Protein AF-A0A0B2AL92-F1 (afdb_monomer)

InterPro domains:
  IPR025329 Protein of unknown function DUF4235 [PF14019] (6-80)

Structure (mmCIF, N/CA/C/O backbone):
data_AF-A0A0B2AL92-F1
#
_entry.id   AF-A0A0B2AL92-F1
#
loop_
_atom_site.group_PDB
_atom_site.id
_atom_site.type_symbol
_atom_site.label_atom_id
_atom_site.label_alt_id
_atom_site.label_comp_id
_atom_site.label_asym_id
_atom_site.label_entity_id
_atom_site.label_seq_id
_atom_site.pdbx_PDB_ins_code
_atom_site.Cartn_x
_atom_site.Cartn_y
_atom_site.Cartn_z
_atom_site.occupancy
_atom_site.B_iso_or_equiv
_atom_site.auth_seq_id
_atom_site.auth_comp_id
_atom_site.auth_asym_id
_atom_site.auth_atom_id
_atom_site.pdbx_PDB_model_num
ATOM 1 N N . MET A 1 1 ? -17.251 -14.942 18.601 1.00 54.91 1 MET A N 1
ATOM 2 C CA . MET A 1 1 ? -17.179 -13.788 17.678 1.00 54.91 1 MET A CA 1
ATOM 3 C C . MET A 1 1 ? -16.938 -14.273 16.247 1.00 54.91 1 MET A C 1
ATOM 5 O O . MET A 1 1 ? -15.815 -14.532 15.840 1.00 54.91 1 MET A O 1
ATOM 9 N N . THR A 1 2 ? -18.052 -14.504 15.553 1.00 61.31 2 THR A N 1
ATOM 10 C CA . THR A 1 2 ? -18.322 -14.211 14.1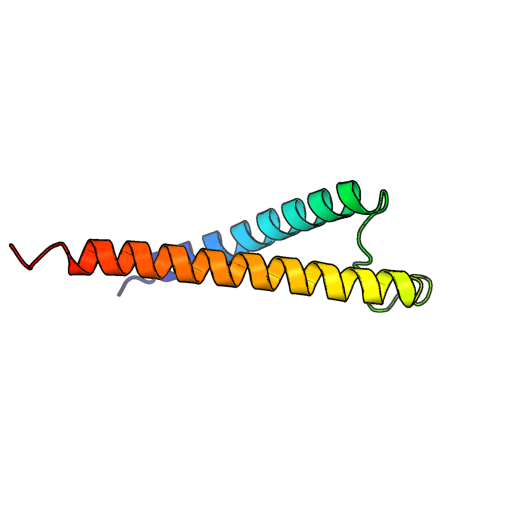34 1.00 61.31 2 THR A CA 1
ATOM 11 C C . THR A 1 2 ? -17.259 -14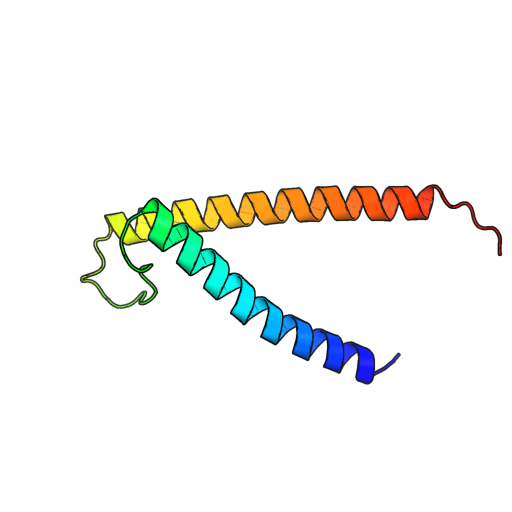.567 13.079 1.00 61.31 2 THR A C 1
ATOM 13 O O . THR A 1 2 ? -16.611 -13.696 12.5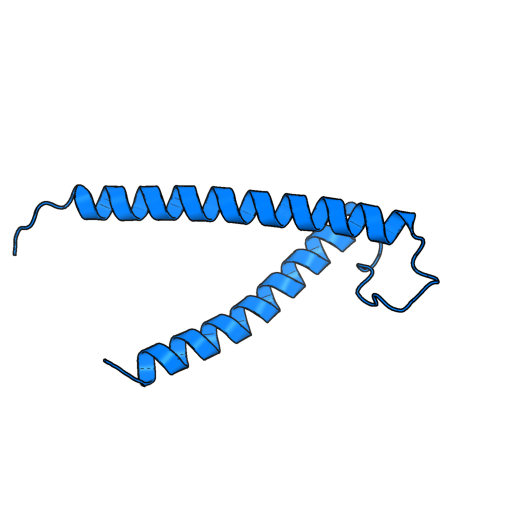03 1.00 61.31 2 THR A O 1
ATOM 16 N N . VAL A 1 3 ? -17.172 -15.853 12.718 1.00 80.50 3 VAL A N 1
ATOM 17 C CA . VAL A 1 3 ? -16.457 -16.356 11.519 1.00 80.50 3 VAL A CA 1
ATOM 18 C C . VAL A 1 3 ? -16.831 -15.572 10.249 1.00 80.50 3 VAL A C 1
ATOM 20 O O . VAL A 1 3 ? -15.977 -15.319 9.407 1.00 80.50 3 VAL A O 1
ATOM 23 N N . VAL A 1 4 ? -18.078 -15.101 10.155 1.00 77.62 4 VAL A N 1
ATOM 24 C CA . VAL A 1 4 ? -18.573 -14.264 9.049 1.00 77.62 4 VAL A CA 1
ATOM 25 C C . VAL A 1 4 ? -17.826 -12.926 8.950 1.00 77.62 4 VAL A C 1
ATOM 27 O O . VAL A 1 4 ? -17.468 -12.520 7.851 1.00 77.62 4 VAL A O 1
ATOM 30 N N . ILE A 1 5 ? -17.505 -12.271 10.074 1.00 80.75 5 ILE A N 1
ATOM 31 C CA . ILE A 1 5 ? -16.722 -11.018 10.079 1.00 80.75 5 ILE A CA 1
ATOM 32 C C . ILE A 1 5 ? -15.280 -11.287 9.640 1.00 80.75 5 ILE A C 1
ATOM 34 O O . ILE A 1 5 ? -14.716 -10.497 8.889 1.00 80.75 5 ILE A O 1
ATOM 38 N N . LYS A 1 6 ? -14.692 -12.419 10.053 1.00 75.44 6 LYS A N 1
ATOM 39 C CA . LYS A 1 6 ? -13.360 -12.826 9.583 1.00 75.44 6 LYS A CA 1
ATOM 40 C C . LYS A 1 6 ? -13.348 -13.079 8.073 1.00 75.44 6 LYS A C 1
ATOM 42 O O . LYS A 1 6 ? -12.466 -12.565 7.400 1.00 75.44 6 LYS A O 1
ATOM 47 N N . MET A 1 7 ? -14.347 -13.787 7.542 1.00 82.88 7 MET A N 1
ATOM 48 C CA . MET A 1 7 ? -14.489 -14.041 6.101 1.00 82.88 7 MET A CA 1
ATOM 49 C C . MET A 1 7 ? -14.715 -12.752 5.301 1.00 82.88 7 MET A C 1
ATOM 51 O O . MET A 1 7 ? -14.052 -12.542 4.291 1.00 82.88 7 MET A O 1
ATOM 55 N N . LEU A 1 8 ? -15.584 -11.852 5.774 1.00 77.44 8 LEU A N 1
ATOM 56 C CA . LEU A 1 8 ? -15.766 -10.522 5.181 1.00 77.44 8 LEU A CA 1
ATOM 57 C C . LEU A 1 8 ? -14.461 -9.722 5.195 1.00 77.44 8 LEU A C 1
ATOM 59 O O . LEU A 1 8 ? -14.083 -9.162 4.172 1.00 77.44 8 LEU A O 1
ATOM 63 N N . GLY A 1 9 ? -13.738 -9.718 6.317 1.00 74.44 9 GLY A N 1
ATOM 64 C CA . GLY A 1 9 ? -12.428 -9.076 6.429 1.00 74.44 9 GLY A CA 1
ATOM 65 C C . GLY A 1 9 ? -11.404 -9.649 5.447 1.00 74.44 9 GLY A C 1
ATOM 66 O O . GLY A 1 9 ? -10.679 -8.889 4.812 1.00 74.44 9 GLY A O 1
ATOM 67 N N . THR A 1 10 ? -11.386 -10.969 5.253 1.00 80.25 10 THR A N 1
ATOM 68 C CA . THR A 1 10 ? -10.531 -11.632 4.259 1.00 80.25 10 THR A CA 1
ATOM 69 C C . THR A 1 10 ? -10.919 -11.254 2.827 1.00 80.25 10 THR A C 1
ATOM 71 O O . THR A 1 10 ? -10.043 -10.890 2.047 1.00 80.25 10 THR A O 1
ATOM 74 N N . VAL A 1 11 ? -12.209 -11.270 2.476 1.00 75.94 11 VAL A N 1
ATOM 75 C CA . VAL A 1 11 ? -12.692 -10.896 1.132 1.00 75.94 11 VAL A CA 1
ATOM 76 C C . VAL A 1 11 ? -12.397 -9.426 0.826 1.00 75.94 11 VAL A C 1
ATOM 78 O O . VAL A 1 11 ? -11.900 -9.104 -0.253 1.00 75.94 11 VAL A O 1
ATOM 81 N N . ILE A 1 12 ? -12.636 -8.534 1.789 1.00 77.38 12 ILE A N 1
ATOM 82 C CA . ILE A 1 12 ? -12.325 -7.104 1.671 1.00 77.38 12 ILE A CA 1
ATOM 83 C C . ILE A 1 12 ? -10.809 -6.891 1.586 1.00 77.38 12 ILE A C 1
ATOM 85 O O . ILE A 1 12 ? -10.351 -6.082 0.782 1.00 77.38 12 ILE A O 1
ATOM 89 N N . GLY A 1 13 ? -10.009 -7.633 2.354 1.00 78.19 13 GLY A N 1
ATOM 90 C CA . GLY A 1 13 ? -8.547 -7.594 2.286 1.00 78.19 13 GLY A CA 1
ATOM 91 C C . GLY A 1 13 ? -8.012 -7.991 0.907 1.00 78.19 13 GLY A C 1
ATOM 92 O O . GLY A 1 13 ? -7.213 -7.268 0.317 1.00 78.19 13 GLY A O 1
ATOM 93 N N . ILE A 1 14 ? -8.514 -9.089 0.341 1.00 81.88 14 ILE A N 1
ATOM 94 C CA . ILE A 1 14 ? -8.118 -9.550 -0.997 1.00 81.88 14 ILE A CA 1
ATOM 95 C C . ILE A 1 14 ? -8.563 -8.545 -2.072 1.00 81.88 14 ILE A C 1
ATOM 97 O O . ILE A 1 14 ? -7.768 -8.150 -2.928 1.00 81.88 14 ILE A O 1
ATOM 101 N N . GLY A 1 15 ? -9.815 -8.078 -2.010 1.00 80.75 15 GLY A N 1
ATOM 102 C CA . GLY A 1 15 ? -10.352 -7.105 -2.965 1.00 80.75 15 GLY A CA 1
ATOM 103 C C . GLY A 1 15 ? -9.640 -5.751 -2.906 1.00 80.75 15 GLY A C 1
ATOM 104 O O . GLY A 1 15 ? -9.321 -5.166 -3.942 1.00 80.75 15 GLY A O 1
ATOM 105 N N . SER A 1 16 ? -9.325 -5.270 -1.702 1.00 78.25 16 SER A N 1
ATOM 106 C CA . SER A 1 16 ? -8.598 -4.011 -1.509 1.00 78.25 16 SER A CA 1
ATOM 107 C C . SER A 1 16 ? -7.161 -4.087 -2.018 1.00 78.25 16 SER A C 1
ATOM 109 O O . SER A 1 16 ? -6.701 -3.119 -2.620 1.00 78.25 16 SER A O 1
ATOM 111 N N . GLY A 1 17 ? -6.484 -5.234 -1.894 1.00 78.44 17 GLY A N 1
ATOM 112 C CA . GLY A 1 17 ? -5.166 -5.450 -2.499 1.00 78.44 17 GLY A CA 1
ATOM 113 C C . GLY A 1 17 ? -5.178 -5.284 -4.023 1.00 78.44 17 GLY A C 1
ATOM 114 O O . GLY A 1 17 ? -4.314 -4.606 -4.586 1.00 78.44 17 GLY A O 1
ATOM 115 N N . PHE A 1 18 ? -6.198 -5.819 -4.704 1.00 83.31 18 PHE A N 1
ATOM 116 C CA . PHE A 1 18 ? -6.348 -5.657 -6.155 1.00 83.31 18 PHE A CA 1
ATOM 117 C C . PHE A 1 18 ? -6.578 -4.193 -6.556 1.00 83.31 18 PHE A C 1
ATOM 119 O O . PHE A 1 18 ? -5.921 -3.684 -7.468 1.00 83.31 18 PHE A O 1
ATOM 126 N N . VAL A 1 19 ? -7.467 -3.492 -5.846 1.00 85.00 19 VAL A N 1
ATOM 127 C CA . VAL A 1 19 ? -7.741 -2.068 -6.099 1.00 85.00 19 VAL A CA 1
ATOM 128 C C . VAL A 1 19 ? -6.503 -1.213 -5.819 1.00 85.00 19 VAL A C 1
ATOM 130 O O . VAL A 1 19 ? -6.145 -0.372 -6.643 1.00 85.00 19 VAL A O 1
ATOM 133 N N . ALA A 1 20 ? -5.797 -1.463 -4.714 1.00 79.06 20 ALA A N 1
ATOM 134 C CA . ALA A 1 20 ? -4.565 -0.761 -4.363 1.00 79.06 20 ALA A CA 1
ATOM 135 C C . ALA A 1 20 ? -3.485 -0.939 -5.439 1.00 79.06 20 ALA A C 1
ATOM 137 O O . ALA A 1 20 ? -2.850 0.035 -5.842 1.00 79.06 20 ALA A O 1
ATOM 138 N N . THR A 1 21 ? -3.342 -2.155 -5.974 1.00 80.56 21 THR A N 1
ATOM 139 C CA . THR A 1 21 ? -2.396 -2.440 -7.062 1.00 80.56 21 THR A CA 1
ATOM 140 C C . THR A 1 21 ? -2.739 -1.639 -8.321 1.00 80.56 21 THR A C 1
ATOM 142 O O . THR A 1 21 ? -1.856 -1.043 -8.931 1.00 80.56 21 THR A O 1
ATOM 145 N N . LYS A 1 22 ? -4.025 -1.549 -8.693 1.00 83.81 22 LYS A N 1
ATOM 146 C CA . LYS A 1 22 ? -4.474 -0.758 -9.856 1.00 83.81 22 LYS A CA 1
ATOM 147 C C . LYS A 1 22 ? -4.231 0.739 -9.684 1.00 83.81 22 LYS A C 1
ATOM 149 O O . LYS A 1 22 ? -3.856 1.411 -10.644 1.00 83.81 22 LYS A O 1
ATOM 154 N N . VAL A 1 23 ? -4.455 1.261 -8.480 1.00 83.19 23 VAL A N 1
ATOM 155 C CA . VAL A 1 23 ? -4.184 2.669 -8.166 1.00 83.19 23 VAL A CA 1
ATOM 156 C C . VAL A 1 23 ? -2.687 2.948 -8.259 1.00 83.19 23 VAL A C 1
ATOM 158 O O . VAL A 1 23 ? -2.300 3.917 -8.910 1.00 83.19 23 VAL A O 1
ATOM 161 N N . LEU A 1 24 ? -1.853 2.081 -7.680 1.00 79.19 24 LEU A N 1
ATOM 162 C CA . LEU A 1 24 ? -0.398 2.205 -7.752 1.00 79.19 24 LEU A CA 1
ATOM 163 C C . LEU A 1 24 ? 0.093 2.184 -9.205 1.00 79.19 24 LEU A C 1
ATOM 165 O O . LEU A 1 24 ? 0.854 3.064 -9.599 1.00 79.19 24 LEU A O 1
ATOM 169 N N . ASP A 1 25 ? -0.415 1.251 -10.017 1.00 81.06 25 ASP A N 1
ATOM 170 C CA . ASP A 1 25 ? -0.106 1.167 -11.448 1.00 81.06 25 ASP A CA 1
ATOM 171 C C . ASP A 1 25 ? -0.439 2.467 -12.181 1.00 81.06 25 ASP A C 1
ATOM 173 O O . ASP A 1 25 ? 0.368 2.964 -12.962 1.00 81.06 25 ASP A O 1
ATOM 177 N N . LYS A 1 26 ? -1.618 3.040 -11.916 1.00 82.50 26 LYS A N 1
ATOM 178 C CA . LYS A 1 26 ? -2.077 4.275 -12.563 1.00 82.50 26 LYS A CA 1
ATOM 179 C C . LYS A 1 26 ? -1.272 5.496 -12.145 1.00 82.50 26 LYS A C 1
ATOM 181 O O . LYS A 1 26 ? -0.962 6.332 -12.990 1.00 82.50 26 LYS A O 1
ATOM 186 N N . VAL A 1 27 ? -0.945 5.614 -10.861 1.00 81.31 27 VAL A N 1
ATOM 187 C CA . VAL A 1 27 ? -0.089 6.696 -10.352 1.00 81.31 27 VAL A CA 1
ATOM 188 C C . VAL A 1 27 ? 1.301 6.597 -10.973 1.00 81.31 27 VAL A C 1
ATOM 190 O O . VAL A 1 27 ? 1.856 7.608 -11.400 1.00 81.31 27 VAL A O 1
ATOM 193 N N . TRP A 1 28 ? 1.828 5.378 -11.086 1.00 76.25 28 TRP A N 1
ATOM 194 C CA . TRP A 1 28 ? 3.135 5.124 -11.672 1.00 76.25 28 TRP A CA 1
ATOM 195 C C . TRP A 1 28 ? 3.184 5.427 -13.171 1.00 76.25 28 TRP A C 1
ATOM 197 O O . TRP A 1 28 ? 4.045 6.186 -13.612 1.00 76.25 28 TRP A O 1
ATOM 207 N N . GLU A 1 29 ? 2.238 4.886 -13.942 1.00 80.56 29 GLU A N 1
ATOM 208 C CA . GLU A 1 29 ? 2.112 5.122 -15.385 1.00 80.56 29 GLU A CA 1
ATOM 209 C C . GLU A 1 29 ? 1.958 6.621 -15.677 1.00 80.56 29 GLU A C 1
ATOM 211 O O . GLU A 1 29 ? 2.590 7.149 -16.588 1.00 80.56 29 GLU A O 1
ATOM 216 N N . LYS A 1 30 ? 1.190 7.340 -14.848 1.00 79.88 30 LYS A N 1
ATOM 217 C CA . LYS A 1 30 ? 1.011 8.791 -14.979 1.00 79.88 30 LYS A CA 1
ATOM 218 C C . LYS A 1 30 ? 2.276 9.591 -14.647 1.00 79.88 30 LYS A C 1
ATOM 220 O O . LYS A 1 30 ? 2.475 10.651 -15.231 1.00 79.88 30 LYS A O 1
ATOM 225 N N . GLY A 1 31 ? 3.097 9.125 -13.705 1.00 73.62 31 GLY A N 1
ATOM 226 C CA . GLY A 1 31 ? 4.325 9.814 -13.297 1.00 73.62 31 GLY A CA 1
ATOM 227 C C . GLY 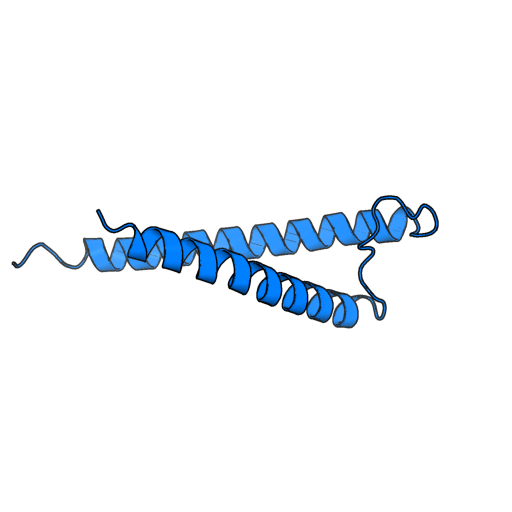A 1 31 ? 5.528 9.526 -14.198 1.00 73.62 31 GLY A C 1
ATOM 228 O O . GLY A 1 31 ? 6.312 10.424 -14.480 1.00 73.62 31 GLY A O 1
ATOM 229 N N . THR A 1 32 ? 5.674 8.281 -14.652 1.00 70.31 32 THR A N 1
ATOM 230 C CA . THR A 1 32 ? 6.877 7.797 -15.358 1.00 70.31 32 THR A CA 1
ATOM 231 C C . THR A 1 32 ? 6.656 7.524 -16.847 1.00 70.31 32 THR A C 1
ATOM 233 O O . THR A 1 32 ? 7.620 7.324 -17.586 1.00 70.31 32 THR A O 1
ATOM 236 N N . GLY A 1 33 ? 5.398 7.483 -17.300 1.00 69.94 33 GLY A N 1
ATOM 237 C CA . GLY A 1 33 ? 5.032 7.165 -18.682 1.00 69.94 33 GLY A CA 1
ATOM 238 C C . GLY A 1 33 ? 5.194 5.690 -19.066 1.00 69.94 33 GLY A C 1
ATOM 239 O O . GLY A 1 33 ? 4.883 5.327 -20.196 1.00 69.94 33 GLY A O 1
ATOM 240 N N . HIS A 1 34 ? 5.654 4.834 -18.147 1.00 68.56 34 HIS A N 1
ATOM 241 C CA . HIS A 1 34 ? 5.918 3.416 -18.395 1.00 68.56 34 HIS A CA 1
ATOM 242 C C . HIS A 1 34 ? 5.272 2.545 -17.316 1.00 68.56 34 HIS A C 1
ATOM 244 O O . HIS A 1 34 ? 4.893 3.020 -16.245 1.00 68.56 34 HIS A O 1
ATOM 250 N N . LYS A 1 35 ? 5.116 1.248 -17.596 1.00 69.69 35 LYS A N 1
ATOM 251 C CA . LYS A 1 35 ? 4.573 0.300 -16.615 1.00 69.69 35 LYS A CA 1
ATOM 252 C C . LYS A 1 35 ? 5.560 0.126 -15.450 1.00 69.69 35 LYS A C 1
ATOM 254 O O . LYS A 1 35 ? 6.765 0.125 -15.690 1.00 69.69 35 LYS A O 1
ATOM 259 N N . PRO A 1 36 ? 5.075 -0.038 -14.207 1.00 68.06 36 PRO A N 1
ATOM 260 C CA . PRO A 1 36 ? 5.951 -0.256 -13.062 1.00 68.06 36 PRO A CA 1
ATOM 261 C C . PRO A 1 36 ? 6.798 -1.523 -13.222 1.00 68.06 36 PRO A C 1
ATOM 263 O O . PRO A 1 36 ? 6.282 -2.522 -13.739 1.00 68.06 36 PRO A O 1
ATOM 266 N N . PRO A 1 37 ? 8.069 -1.504 -12.771 1.00 69.56 37 PRO A N 1
ATOM 267 C CA . PRO A 1 37 ? 8.936 -2.675 -12.771 1.00 69.56 37 PRO A CA 1
ATOM 268 C C . PRO A 1 37 ? 8.422 -3.665 -11.720 1.00 69.56 37 PRO A C 1
ATOM 270 O O . PRO A 1 37 ? 8.804 -3.639 -10.554 1.00 69.56 37 PRO A O 1
ATOM 273 N N . LYS A 1 38 ? 7.468 -4.505 -12.127 1.00 68.88 38 LYS A N 1
ATOM 274 C CA . LYS A 1 38 ? 6.850 -5.521 -11.263 1.00 68.88 38 LYS A CA 1
ATOM 275 C C . LYS A 1 38 ? 7.649 -6.812 -11.184 1.00 68.88 38 LYS A C 1
ATOM 277 O O . LYS A 1 38 ? 7.315 -7.663 -10.367 1.00 68.88 38 LYS A O 1
ATOM 282 N N . ASP A 1 39 ? 8.647 -6.965 -12.046 1.00 66.31 39 ASP A N 1
ATOM 283 C CA . ASP A 1 39 ? 9.485 -8.148 -12.088 1.00 66.31 39 ASP A CA 1
ATOM 284 C C . ASP A 1 39 ? 10.808 -7.866 -11.362 1.00 66.31 39 ASP A C 1
ATOM 286 O O . ASP A 1 39 ? 11.675 -7.189 -11.917 1.00 66.31 39 ASP A O 1
ATOM 290 N N . PRO A 1 40 ? 10.971 -8.348 -10.117 1.00 57.75 40 PRO A N 1
ATOM 291 C CA . PRO A 1 40 ? 12.194 -8.145 -9.349 1.00 57.75 40 PRO A CA 1
ATOM 292 C C . PRO A 1 40 ? 13.380 -8.954 -9.895 1.00 57.75 40 PRO A C 1
ATOM 294 O O . PRO A 1 40 ? 14.505 -8.742 -9.451 1.00 57.75 40 PRO A O 1
ATOM 297 N N . THR A 1 41 ? 13.141 -9.890 -10.821 1.00 59.34 41 THR A N 1
ATOM 298 C CA . THR A 1 41 ? 14.172 -10.742 -11.434 1.00 59.34 41 THR A CA 1
ATOM 299 C C . THR A 1 41 ? 14.572 -10.282 -12.830 1.00 59.34 41 THR A C 1
ATOM 301 O O . THR A 1 41 ? 15.599 -10.718 -13.352 1.00 59.34 41 THR A O 1
ATOM 304 N N . ASN A 1 42 ? 13.799 -9.368 -13.423 1.00 61.75 42 ASN A N 1
ATOM 305 C CA . ASN A 1 42 ? 14.132 -8.789 -14.709 1.00 61.75 42 ASN A CA 1
ATOM 306 C C . ASN A 1 42 ? 15.267 -7.767 -14.546 1.00 61.75 42 ASN A C 1
ATOM 308 O O . ASN A 1 42 ? 15.044 -6.595 -14.254 1.00 61.75 42 ASN A O 1
ATOM 312 N N . LEU A 1 43 ? 16.496 -8.237 -14.755 1.00 55.75 43 LEU A N 1
ATOM 313 C CA . LEU A 1 43 ? 17.718 -7.430 -14.743 1.00 55.75 43 LEU A CA 1
ATOM 314 C C . LEU A 1 43 ? 17.760 -6.367 -15.861 1.00 55.75 43 LEU A C 1
ATOM 316 O O . LEU A 1 43 ? 18.608 -5.479 -15.801 1.00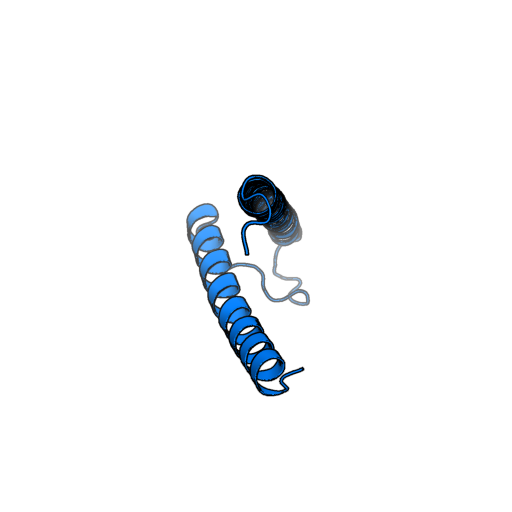 55.75 43 LEU A O 1
ATOM 320 N N . GLU A 1 44 ? 16.862 -6.427 -16.857 1.00 58.94 44 GLU A N 1
ATOM 321 C CA . GLU A 1 44 ? 16.691 -5.357 -17.854 1.00 58.94 44 GLU A CA 1
ATOM 322 C C . GLU A 1 44 ? 15.911 -4.158 -17.303 1.00 58.94 44 GLU A C 1
ATOM 324 O O . GLU A 1 44 ? 15.999 -3.062 -17.863 1.00 58.94 44 GLU A O 1
ATOM 329 N N . ALA A 1 45 ? 15.181 -4.323 -16.191 1.00 60.88 45 ALA A N 1
ATOM 330 C CA . ALA A 1 45 ? 14.709 -3.180 -15.426 1.00 60.88 45 ALA A CA 1
ATOM 331 C C . ALA A 1 45 ? 15.946 -2.486 -14.848 1.00 60.88 45 ALA A C 1
ATOM 333 O O . ALA A 1 45 ? 16.565 -2.956 -13.891 1.00 60.88 45 ALA A O 1
ATOM 334 N N . SER A 1 46 ? 16.333 -1.381 -15.485 1.00 66.81 46 SER A N 1
ATOM 335 C CA . SER A 1 46 ? 17.465 -0.552 -15.089 1.00 66.81 46 SER A CA 1
ATOM 336 C C . SER A 1 46 ? 17.481 -0.383 -13.569 1.00 66.81 46 SER A C 1
ATOM 338 O O . SER A 1 46 ? 16.465 -0.005 -12.985 1.00 66.81 46 SER A O 1
ATOM 340 N N . LEU A 1 47 ? 18.623 -0.626 -12.908 1.00 73.12 47 LEU A N 1
ATOM 341 C CA . LEU A 1 47 ? 18.773 -0.418 -11.455 1.00 73.12 47 LEU A CA 1
ATOM 342 C C . LEU A 1 47 ? 18.213 0.944 -11.008 1.00 73.12 47 LEU A C 1
ATOM 344 O O . LEU A 1 47 ? 17.673 1.067 -9.911 1.00 73.12 47 LEU A O 1
ATOM 348 N N . ARG A 1 48 ? 18.318 1.958 -11.877 1.00 71.62 48 ARG A N 1
ATOM 349 C CA . ARG A 1 48 ? 17.725 3.283 -11.686 1.00 71.62 48 ARG A CA 1
ATOM 350 C C . ARG A 1 48 ? 16.204 3.224 -11.545 1.00 71.62 48 ARG A C 1
ATOM 352 O O . ARG A 1 48 ? 15.679 3.817 -10.611 1.00 71.62 48 ARG A O 1
ATOM 359 N N . ASP A 1 49 ? 15.507 2.535 -12.439 1.00 72.25 49 ASP A N 1
ATOM 360 C CA . ASP A 1 49 ? 14.043 2.477 -12.449 1.00 72.25 49 ASP A CA 1
ATOM 361 C C . ASP A 1 49 ? 13.516 1.696 -11.246 1.00 72.25 49 ASP A C 1
ATOM 363 O O . ASP A 1 49 ? 12.553 2.120 -10.608 1.00 72.25 49 ASP A O 1
ATOM 367 N N . THR A 1 50 ? 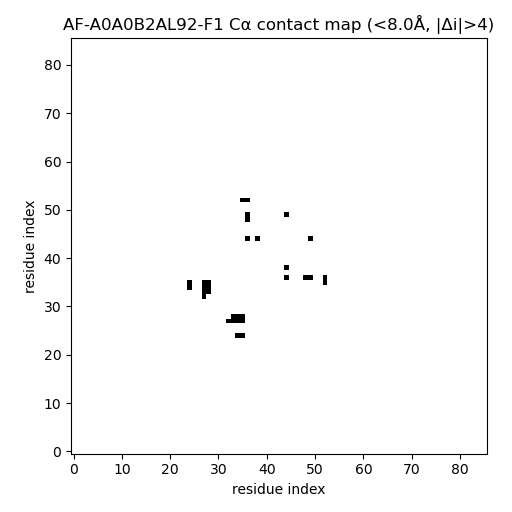14.209 0.624 -10.858 1.00 76.38 50 THR A N 1
ATOM 368 C CA . THR A 1 50 ? 13.910 -0.133 -9.635 1.00 76.38 50 THR A CA 1
ATOM 369 C C . THR A 1 50 ? 14.119 0.717 -8.378 1.00 76.38 50 THR A C 1
ATOM 371 O O . THR A 1 50 ? 13.274 0.711 -7.482 1.00 76.38 50 THR A O 1
ATOM 374 N N . LEU A 1 51 ? 15.202 1.502 -8.311 1.00 78.62 51 LEU A N 1
ATOM 375 C CA . LEU A 1 51 ? 15.462 2.418 -7.192 1.00 78.62 51 LEU A CA 1
ATOM 376 C C . LEU A 1 51 ? 14.431 3.549 -7.112 1.00 78.62 51 LEU A C 1
ATOM 378 O O . LEU A 1 51 ? 13.936 3.855 -6.026 1.00 78.62 51 LEU A O 1
ATOM 382 N N . VAL A 1 52 ? 14.073 4.152 -8.247 1.00 78.75 52 VAL A N 1
ATOM 383 C CA . VAL A 1 52 ? 13.027 5.183 -8.308 1.00 78.75 52 VAL A CA 1
ATOM 384 C C . VAL A 1 52 ? 11.677 4.581 -7.915 1.00 78.75 52 VAL A C 1
ATOM 386 O O . VAL A 1 52 ? 10.930 5.205 -7.161 1.00 78.75 52 VAL A O 1
ATOM 38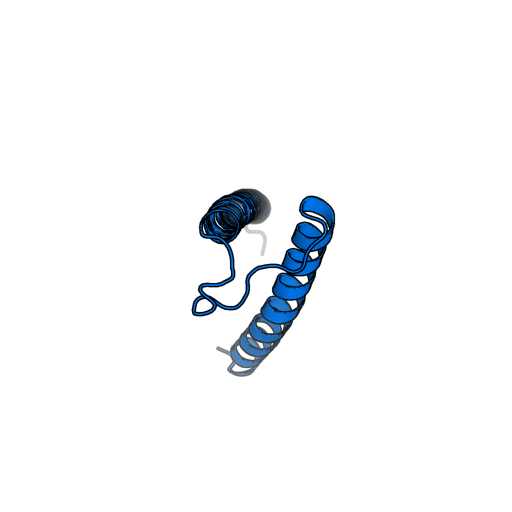9 N N . PHE A 1 53 ? 11.384 3.347 -8.335 1.00 77.44 53 PHE A N 1
ATOM 390 C CA . PHE A 1 53 ? 10.169 2.638 -7.935 1.00 77.44 53 PHE A CA 1
ATOM 391 C C . PHE A 1 53 ? 10.113 2.395 -6.438 1.00 77.44 53 PHE A C 1
ATOM 393 O O . PHE A 1 53 ? 9.117 2.742 -5.806 1.00 77.44 53 PHE A O 1
ATOM 400 N N . ALA A 1 54 ? 11.194 1.887 -5.851 1.00 81.25 54 ALA A N 1
ATOM 401 C CA . ALA A 1 54 ? 11.280 1.672 -4.414 1.00 81.25 54 ALA A CA 1
ATOM 402 C C . ALA A 1 54 ? 11.096 2.979 -3.622 1.00 81.25 54 ALA A C 1
ATOM 404 O O . ALA A 1 54 ? 10.360 2.998 -2.631 1.00 81.25 54 ALA A O 1
ATOM 405 N N . LEU A 1 55 ? 11.704 4.083 -4.071 1.00 82.50 55 LEU A N 1
ATOM 406 C CA . LEU A 1 55 ? 11.564 5.402 -3.443 1.00 82.50 55 LEU A CA 1
ATOM 407 C C . LEU A 1 55 ? 10.125 5.924 -3.496 1.00 82.50 55 LEU A C 1
ATOM 409 O O . LEU A 1 55 ? 9.580 6.344 -2.475 1.00 82.50 55 LEU A O 1
ATOM 413 N N . VAL A 1 56 ? 9.485 5.867 -4.664 1.00 79.56 56 VAL A N 1
ATOM 414 C CA . VAL A 1 56 ? 8.095 6.314 -4.830 1.00 79.56 56 VAL A CA 1
ATOM 415 C C . VAL A 1 56 ? 7.138 5.411 -4.060 1.00 79.56 56 VAL A C 1
ATOM 417 O O . VAL A 1 56 ? 6.267 5.921 -3.360 1.00 79.56 56 VAL A O 1
ATOM 420 N N . ALA A 1 57 ? 7.305 4.088 -4.129 1.00 76.50 57 ALA A N 1
ATOM 421 C CA . ALA A 1 57 ? 6.487 3.136 -3.382 1.00 76.50 57 ALA A CA 1
ATOM 422 C C . ALA A 1 57 ? 6.601 3.375 -1.868 1.00 76.50 57 ALA A C 1
ATOM 424 O O . ALA A 1 57 ? 5.585 3.395 -1.172 1.00 76.50 57 ALA A O 1
ATOM 425 N N . SER A 1 58 ? 7.813 3.650 -1.374 1.00 82.38 58 SER A N 1
ATOM 426 C CA . SER A 1 58 ? 8.048 4.016 0.028 1.00 82.38 58 SER A CA 1
ATOM 427 C C . SER A 1 58 ? 7.362 5.335 0.394 1.00 82.38 58 SER A C 1
ATOM 429 O O . SER A 1 58 ? 6.711 5.424 1.434 1.00 82.38 58 SER A O 1
ATOM 431 N N . GLY A 1 59 ? 7.438 6.346 -0.478 1.00 83.88 59 GLY A N 1
ATOM 432 C CA . GLY A 1 59 ? 6.746 7.622 -0.291 1.00 83.88 59 GLY A CA 1
ATOM 433 C C . GLY A 1 59 ? 5.224 7.468 -0.240 1.00 83.88 59 GLY A C 1
ATOM 434 O O . GLY A 1 59 ? 4.576 7.991 0.667 1.00 83.88 59 GLY A O 1
ATOM 435 N N . VAL A 1 60 ? 4.647 6.694 -1.162 1.00 80.56 60 VAL A N 1
ATOM 436 C CA . VAL A 1 60 ? 3.209 6.383 -1.177 1.00 80.56 60 VAL A CA 1
ATOM 437 C C . VAL A 1 60 ? 2.808 5.633 0.095 1.00 80.56 60 VAL A C 1
ATOM 439 O O . VAL A 1 60 ? 1.818 6.002 0.727 1.00 80.56 60 VAL A O 1
ATOM 442 N N . GLY A 1 61 ? 3.592 4.636 0.515 1.00 81.25 61 GLY A N 1
ATOM 443 C CA . GLY A 1 61 ? 3.364 3.897 1.758 1.00 81.25 61 GLY A CA 1
ATOM 444 C C . GLY A 1 61 ? 3.344 4.811 2.985 1.00 81.25 61 GLY A C 1
ATOM 445 O O . GLY A 1 61 ? 2.412 4.744 3.788 1.00 81.25 61 GLY A O 1
ATOM 446 N N . ALA A 1 62 ? 4.306 5.731 3.085 1.00 85.38 62 ALA A N 1
ATOM 447 C CA . ALA A 1 62 ? 4.367 6.708 4.169 1.00 85.38 62 ALA A CA 1
ATOM 448 C C . ALA A 1 62 ? 3.148 7.647 4.177 1.00 85.38 62 ALA A C 1
ATOM 450 O O . ALA A 1 62 ? 2.560 7.891 5.231 1.00 85.38 62 ALA A O 1
ATOM 451 N N . VAL A 1 63 ? 2.716 8.136 3.009 1.00 84.75 63 VAL A N 1
ATOM 452 C CA . VAL A 1 63 ? 1.512 8.975 2.889 1.00 84.75 63 VAL A CA 1
ATOM 453 C C . VAL A 1 63 ? 0.276 8.213 3.364 1.00 84.75 63 VAL A C 1
ATOM 455 O O . VAL A 1 63 ? -0.470 8.719 4.205 1.00 84.75 63 VAL A O 1
ATOM 458 N N . VAL A 1 64 ? 0.078 6.980 2.887 1.00 85.06 64 VAL A N 1
ATOM 459 C CA . VAL A 1 64 ? -1.036 6.118 3.311 1.00 85.06 64 VAL A CA 1
ATOM 460 C C . VAL A 1 64 ? -1.000 5.876 4.819 1.00 85.06 64 VAL A C 1
ATOM 462 O O . VAL A 1 64 ? -2.041 5.968 5.471 1.00 85.06 64 VAL A O 1
ATOM 465 N N . GLN A 1 65 ? 0.178 5.633 5.396 1.00 83.56 65 GLN A N 1
ATOM 466 C CA . GLN A 1 65 ? 0.341 5.437 6.834 1.00 83.56 65 GLN A CA 1
ATOM 467 C C . GLN A 1 65 ? -0.049 6.690 7.628 1.00 83.56 65 GLN A C 1
ATOM 469 O O . GLN A 1 65 ? -0.835 6.589 8.571 1.00 83.56 65 GLN A O 1
ATOM 474 N N . VAL A 1 66 ? 0.429 7.873 7.229 1.00 90.12 66 VAL A N 1
ATOM 475 C CA . VAL A 1 66 ? 0.094 9.143 7.895 1.00 90.12 66 VAL A CA 1
ATOM 476 C C . VAL A 1 66 ? -1.401 9.434 7.799 1.00 90.12 66 VAL A C 1
ATOM 478 O O . VAL A 1 66 ? -2.017 9.823 8.793 1.00 90.12 66 VAL A O 1
ATOM 481 N N . PHE A 1 67 ? -2.009 9.234 6.628 1.00 87.94 67 PHE A N 1
ATOM 482 C CA . PHE A 1 67 ? -3.450 9.406 6.459 1.00 87.94 67 PHE A CA 1
ATOM 483 C C . PHE A 1 67 ? -4.231 8.436 7.336 1.00 87.94 67 PHE A C 1
ATOM 485 O O . PHE A 1 67 ? -5.097 8.874 8.090 1.00 87.94 67 PHE A O 1
ATOM 492 N N . THR A 1 68 ? -3.889 7.149 7.294 1.00 87.56 68 THR A N 1
ATOM 493 C CA . THR A 1 68 ? -4.511 6.119 8.134 1.00 87.56 68 THR A CA 1
ATOM 494 C C . THR A 1 68 ? -4.432 6.501 9.604 1.00 87.56 68 THR A C 1
ATOM 496 O O . THR A 1 68 ? -5.456 6.565 10.273 1.00 87.56 68 THR A O 1
ATOM 499 N N . GLN A 1 69 ? -3.244 6.851 10.104 1.00 88.12 69 GLN A N 1
ATOM 500 C CA . GLN A 1 69 ? -3.061 7.272 11.494 1.00 88.12 69 GLN A CA 1
ATOM 501 C C . GLN A 1 69 ? -3.910 8.503 11.828 1.00 88.12 69 GLN A C 1
ATOM 503 O O . GLN A 1 69 ? -4.620 8.499 12.829 1.00 88.12 69 GLN A O 1
ATOM 508 N N . ARG A 1 70 ? -3.914 9.537 10.979 1.00 87.31 70 ARG A N 1
ATOM 509 C CA . ARG A 1 70 ? -4.723 10.748 11.205 1.00 87.31 70 ARG A CA 1
ATOM 510 C C . ARG A 1 70 ? -6.223 10.464 11.228 1.00 87.31 70 ARG A C 1
ATOM 512 O O . ARG A 1 70 ? -6.926 11.010 12.077 1.00 87.31 70 ARG A O 1
ATOM 519 N N . TYR A 1 71 ? -6.721 9.637 10.312 1.00 85.06 71 TYR A N 1
ATOM 520 C CA . TYR A 1 71 ? -8.135 9.269 10.259 1.00 85.06 71 TYR 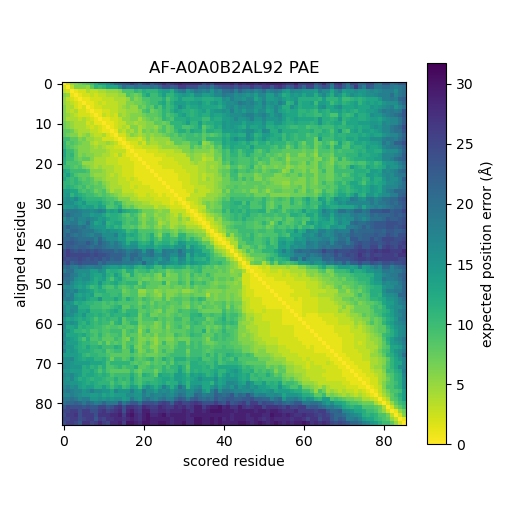A CA 1
ATOM 521 C C . TYR A 1 71 ? -8.536 8.391 11.439 1.00 85.06 71 TYR A C 1
ATOM 523 O O . TYR A 1 71 ? -9.564 8.660 12.055 1.00 85.06 71 TYR A O 1
ATOM 531 N N . THR A 1 72 ? -7.707 7.412 11.803 1.00 86.50 72 THR A N 1
ATOM 532 C CA . THR A 1 72 ? -7.914 6.572 12.986 1.00 86.50 72 THR A CA 1
ATOM 533 C C . THR A 1 72 ? -7.948 7.418 14.251 1.00 86.50 72 THR A C 1
ATOM 535 O O . THR A 1 72 ? -8.900 7.315 15.015 1.00 86.50 72 THR A O 1
ATOM 538 N N . GLN A 1 73 ? -6.999 8.341 14.434 1.00 83.81 73 GLN A N 1
ATOM 539 C CA . GLN A 1 73 ? -7.008 9.249 15.583 1.00 83.81 73 GLN A CA 1
ATOM 540 C C . GLN A 1 73 ? -8.242 10.163 15.589 1.00 83.81 73 GLN A C 1
ATOM 542 O O . GLN A 1 73 ? -8.821 10.379 16.648 1.00 83.81 73 GLN A O 1
ATOM 547 N N . LYS A 1 74 ? -8.701 10.665 14.431 1.00 82.44 74 LYS A N 1
ATOM 548 C CA . LYS A 1 74 ? -9.963 11.427 14.333 1.00 82.44 74 LYS A CA 1
ATOM 549 C C . LYS A 1 74 ? -11.189 10.586 14.683 1.00 82.44 74 LYS A C 1
ATOM 551 O O . LYS A 1 74 ? -12.087 11.085 15.356 1.00 82.44 74 LYS A O 1
ATOM 556 N N . ALA A 1 75 ? -11.247 9.343 14.216 1.00 82.38 75 ALA A N 1
ATOM 557 C CA . ALA A 1 75 ? -12.342 8.429 14.508 1.00 82.38 75 ALA A CA 1
ATOM 558 C C . ALA A 1 75 ? -12.364 8.084 16.000 1.00 82.38 75 ALA A C 1
ATOM 560 O O . ALA A 1 75 ? -13.392 8.270 16.641 1.00 82.38 75 ALA A O 1
ATOM 561 N N . ILE A 1 76 ? -11.218 7.696 16.569 1.00 79.12 76 ILE A N 1
ATOM 562 C CA . ILE A 1 76 ? -11.059 7.441 18.006 1.00 79.12 76 ILE A CA 1
ATOM 563 C C . ILE A 1 76 ? -11.426 8.688 18.807 1.00 79.12 76 ILE A C 1
ATOM 565 O O . ILE A 1 76 ? -12.217 8.583 19.732 1.00 79.12 76 ILE A O 1
ATOM 569 N N . ALA A 1 77 ? -10.944 9.877 18.435 1.00 77.50 77 ALA A N 1
ATOM 570 C CA . ALA A 1 77 ? -11.313 11.120 19.111 1.00 77.50 77 ALA A CA 1
ATOM 571 C C . ALA A 1 77 ? -12.824 11.392 19.044 1.00 77.50 77 ALA A C 1
ATOM 573 O O . ALA A 1 77 ? -13.391 11.899 20.007 1.00 77.50 77 ALA A O 1
ATOM 574 N N . ARG A 1 78 ? -13.497 11.037 17.944 1.00 69.56 78 ARG A N 1
ATOM 575 C CA . ARG A 1 78 ? -14.955 11.163 17.813 1.00 69.56 78 ARG A CA 1
ATOM 576 C C . ARG A 1 78 ? -15.716 10.134 18.657 1.00 69.56 78 ARG A C 1
ATOM 578 O O . ARG A 1 78 ? -16.758 10.478 19.208 1.00 69.56 78 ARG A O 1
ATOM 585 N N . PHE A 1 79 ? -15.186 8.921 18.798 1.00 68.75 79 PHE A N 1
ATOM 586 C CA . PHE A 1 79 ? -15.724 7.908 19.709 1.00 68.75 79 PHE A CA 1
ATOM 587 C C . PHE A 1 79 ? -15.486 8.280 21.181 1.00 68.75 79 PHE A C 1
ATOM 589 O O . PHE A 1 79 ? -16.425 8.230 21.962 1.00 68.75 79 PHE A O 1
ATOM 596 N N . ASN A 1 80 ? -14.298 8.771 21.549 1.00 64.25 80 ASN A N 1
ATOM 597 C CA . ASN A 1 80 ? -13.987 9.238 22.908 1.00 64.25 80 ASN A CA 1
ATOM 598 C C . ASN A 1 80 ? -14.759 10.508 23.313 1.00 64.25 80 ASN A C 1
ATOM 600 O O . ASN A 1 80 ? -14.983 10.724 24.497 1.00 64.25 80 ASN A O 1
ATOM 604 N N . ASN A 1 81 ? -15.153 11.358 22.356 1.00 58.03 81 ASN A N 1
ATOM 605 C CA . ASN A 1 81 ? -16.019 12.520 22.606 1.00 58.03 81 ASN A CA 1
ATOM 606 C C . ASN A 1 81 ? -17.519 12.179 22.579 1.00 58.03 81 ASN A C 1
ATOM 608 O O . ASN A 1 81 ? -18.342 13.079 22.730 1.00 58.03 81 ASN A O 1
ATOM 612 N N . SER A 1 82 ? -17.888 10.908 22.391 1.00 55.62 82 SER A N 1
ATOM 613 C CA . SER A 1 82 ? -19.225 10.418 22.725 1.00 55.62 82 SER A CA 1
ATOM 614 C C . SER A 1 82 ? -19.128 9.805 24.122 1.00 55.62 82 SER A C 1
ATOM 616 O O . SER A 1 82 ? -18.808 8.623 24.232 1.00 55.62 82 SER A O 1
ATOM 618 N N . PRO A 1 83 ? -19.302 10.603 25.195 1.00 52.75 83 PRO A N 1
ATOM 619 C CA . PRO A 1 83 ? -19.404 10.052 26.532 1.00 52.75 83 PRO A CA 1
ATOM 620 C C . PRO A 1 83 ? -20.501 9.000 26.513 1.00 52.75 83 PRO A C 1
ATOM 622 O O . PRO A 1 83 ? -21.581 9.224 25.965 1.00 52.75 83 PRO A O 1
ATOM 625 N N . GLU A 1 84 ? -20.168 7.859 27.093 1.00 53.22 84 GLU A N 1
ATOM 626 C CA . GLU A 1 84 ? -21.073 6.852 27.609 1.00 53.22 84 GLU A CA 1
ATOM 627 C C . GLU A 1 84 ? -22.402 7.475 28.073 1.00 53.22 84 GLU A C 1
ATOM 629 O O . GLU A 1 84 ? -22.558 8.000 29.174 1.00 53.22 84 GLU A O 1
ATOM 634 N N . LYS A 1 85 ? -23.365 7.456 27.158 1.00 49.03 85 LYS A N 1
ATOM 635 C CA . LYS A 1 85 ? -24.793 7.434 27.427 1.00 49.03 85 LYS A CA 1
ATOM 636 C C . LYS A 1 85 ? -25.355 6.370 26.501 1.00 49.03 85 LYS A C 1
ATOM 638 O O . LYS A 1 85 ? -25.811 6.717 25.416 1.00 49.03 85 LYS A O 1
ATOM 643 N N . VAL A 1 86 ? -25.187 5.106 26.885 1.00 41.09 86 VAL A N 1
ATOM 644 C CA . VAL A 1 86 ? -26.242 4.108 27.170 1.00 41.09 86 VAL A CA 1
ATOM 645 C C . VAL A 1 86 ? -25.617 2.744 27.434 1.00 41.09 86 VAL A C 1
ATOM 647 O O . VAL A 1 86 ? -24.740 2.334 26.644 1.00 41.09 86 VAL A O 1
#

Radius of gyration: 18.79 Å; Cα contacts (8 Å, |Δi|>4): 16; chains: 1; bounding box: 45×29×46 Å

Foldseek 3Di:
DDPPVVVVVVVCVVVVVVVVVVVLQVVCCVVPVDGQPPDPPPPVCDPVSVVVNVVVVVVVVVVVVVVVVVVVVVVVVVVVVPPDDD

Organism: NCBI:txid1338436

Sequence (86 aa):
MTVVIKMLGTVIGIGSGFVATKVLDKVWEKGTGHKPPKDPTNLEASLRDTLVFALVASGVGAVVQVFTQRYTQKAIARFNNSPEKV

pLDDT: mean 74.92, std 10.28, range [41.09, 90.12]

Mean predicted aligned error: 11.2 Å

Solvent-accessible surface area (backbone atoms only — not comparable to full-atom values): 5061 Å² total; per-residue (Å²): 135,59,69,66,57,53,51,50,51,50,52,50,52,56,52,47,52,56,52,51,50,52,52,52,46,50,55,40,29,72,73,69,75,43,81,69,83,80,56,93,79,48,79,83,54,46,71,65,58,52,52,53,45,52,51,51,52,51,51,52,51,50,51,53,49,53,50,50,51,53,51,49,51,51,50,51,51,55,54,68,69,50,69,92,81,128

Nearest PDB structures (foldseek):
  7pzc-assembly1_H  TM=2.909E-01  e=9.230E+00  Homo sapiens

Secondary structure (DSSP, 8-state):
--HHHHHHHHHHHHHHHHHHHHHHHHHHHHHHSS-----TT-TTS-HHHHHHHHHHHHHHHHHHHHHHHHHHHHHHHHHHTS----

=== Feature glossary ===
Legend for the data blocks above and below:

— What the protein is —

The amino-acid sequence is the protein's primary structure: the linear order of residues from the N-terminus to the C-terminus, written in one-letter code. Everything else here — the 3D coordinates, the secondary structure, the domain annotations — is ultimately a consequence of this string.

Database cross-references. InterPro integrates a dozen domain/family signature databases into unified entries with residue-range hits. GO terms attach function/process/location labels with evidence codes. CATH codes position the fold in a four-level structural taxonomy. Organism is the NCBI-taxonomy species name.

— Where its atoms are —

The mmCIF block holds the 3D Cartesian coordinates of each backbone atom (N, Cα, C, O) in ångströms. mmCIF is the PDB's canonical archive format — a tagged-loop text representation of the atomic model.

The six renders are orthographic views along the three Cartesian axes in both directions. Representation (cartoon, sticks, or surface) and color scheme (sequence-rainbow or by-chain) vary across proteins so the training set covers all the common visualization conventions.

— Local backbone conformation —

Secondary structure is the local, repeating backbone conformation. DSSP classifies it into eight states by reading the hydrogen-bond network: three helix types (H, G, I), two β types (E, B), two non-regular types (T, S), and unstructured coil (-).

SS3 is a coarse helix/strand/coil call (letters a/b/c) made by the P-SEA algorithm from inter-Cα distances and dihedrals. It is less detailed than DSSP but needs only Cα positions.

Backbone dihedral angles. Every residue except chain termini has a φ (preceding-C → N → Cα → C) and a ψ (N → Cα → C → next-N). They are reported in degrees following the IUPAC sign convention. Secondary structure is essentially a statement about which (φ, ψ) basin each residue occupies.

— Global shape and packing —

The geometric summary reports three shape descriptors. Rg (radius of gyration) measures how spread out the Cα atoms are about their centre of mass; compact globular proteins have small Rg, elongated or unfolded ones large. Cα contacts (<8 Å, |i−j|>4) count long-range residue pairs in spatial proximity — high for tightly packed folds, near zero for rods or random coil. The bounding-box extents give the protein's footprint along x, y, z in Å.

Solvent accessibility: the surface area of each residue that a 1.4 Å water probe can touch, in Å². When only backbone atoms are present the absolute values are lower than full-atom SASA (side chains contribute most of the area) and are flagged as backbone-only.

Plot images: a contact map (which residues are close in 3D, as an N×N binary image), a Ramachandran scatter (backbone torsion angles, r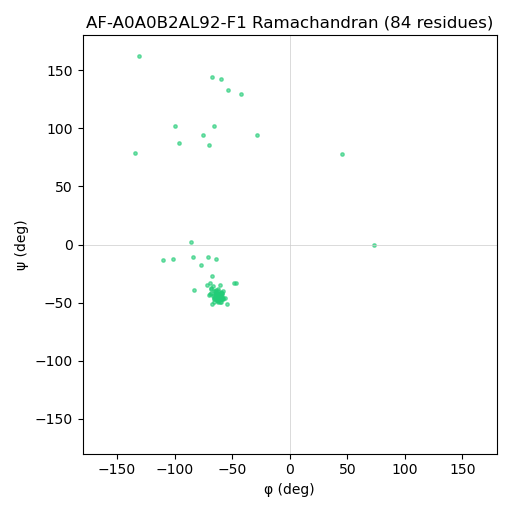evealing secondary-structure composition at a glance), and — for AlphaFold structures — a PAE heatmap (pairwise prediction confidence).

— Structural neighborhood —

Foldseek's 3Di representation compresses backbone geometry into a per-residue letter drawn from a learned twenty-state alphabet. It captures the tertiary interaction pattern around each residue — which residues are packed against it in space, regardless of where they are in sequence.

Structural nearest neighbors (via Foldseek easy-search vs the PDB). Reported per hit: target PDB id, E-value, and alignment TM-score. A TM-score above ~0.5 is the conventional threshold for 'same fold'.

— Confidence and disorder —

pLDDT (predicted Local Distance Difference Test) is AlphaFold's per-residue confidence score, ranging from 0 to 100. Values above 90 indicate high confidence (typically well-packed cores); 70–90 is confident; 50–70 low confidence; below 50 usually means the region is disordered or the prediction is unreliable there. AlphaFold stores pLDDT in the mmCIF B-factor column.

For experimental (PDB) structures, the B-factor (temperature factor) quantifies the positional spread of each atom in the crystal — a combination of thermal vibration and static disorder — in units of Å². High B-factors mark flexible loops or poorly resolved regions; low B-factors mark the rigid, well-ordered core.

Predicted Aligned Error (PAE) is an AlphaFold confidence matrix: entry (i, j) is the expected error in the position of residue j, in ångströms, when the prediction is superimposed on the true structure at residue i. Low PAE within a block of residues means that block is internally rigid and well-predicted; high PAE between two blocks means their relative placement is uncertain even if each block individually is confident.